Protein AF-A0A0D7KNC1-F1 (afdb_monomer)

Secondary structure (DSSP, 8-state):
-HHHHHHHHHHHHHHHHHHHHHHHHHHHHHHHHTT--GGGHHHHHHHHHHHHHHHHTTSPPHHHHHHTTSTT---TTTTSTT----S-HHHHHHHHHHHTT--EEEEEETTEEEEEE--PPP-----------

pLDDT: mean 74.02, std 12.58, range [44.12, 89.56]

Sequence (133 aa):
MILEWLRKELIANISYELKTPLGIVKGFAEGLQDNVAYDKRDRYVAHILSEVDKMNALIMDKEQFQRVWEQFYRGECSKDRKSGGTGLGLAICRHILELHGSTYGVENTKDGVSFYFTVARSIGEVGDNNEHE

Structure (mmCIF, N/CA/C/O backbone):
data_AF-A0A0D7KNC1-F1
#
_entry.id   AF-A0A0D7KNC1-F1
#
loop_
_atom_site.group_PDB
_atom_site.id
_atom_site.type_symbol
_atom_site.label_atom_id
_atom_site.label_alt_id
_atom_site.label_comp_id
_atom_site.label_asym_id
_atom_site.label_entity_id
_atom_site.label_seq_id
_atom_site.pdbx_PDB_ins_code
_atom_site.Cartn_x
_atom_site.Cartn_y
_atom_site.Cartn_z
_atom_site.occupancy
_atom_site.B_iso_or_equiv
_atom_site.auth_seq_id
_atom_site.auth_comp_id
_atom_site.auth_asym_id
_atom_site.auth_atom_id
_atom_site.pdbx_PDB_model_num
ATOM 1 N N . MET A 1 1 ? -17.302 18.224 5.277 1.00 69.31 1 MET A N 1
ATOM 2 C CA . MET A 1 1 ? -16.293 19.031 4.547 1.00 69.31 1 MET A CA 1
ATOM 3 C C . MET A 1 1 ? -14.886 18.456 4.661 1.00 69.31 1 MET A C 1
ATOM 5 O O . MET A 1 1 ? -14.316 18.164 3.623 1.00 69.31 1 MET A O 1
ATOM 9 N N . ILE A 1 2 ? -14.348 18.238 5.868 1.00 66.12 2 ILE A N 1
ATOM 10 C CA . ILE A 1 2 ? -12.972 17.726 6.067 1.00 66.12 2 ILE A CA 1
ATOM 11 C C . ILE A 1 2 ? -12.764 16.329 5.452 1.00 66.12 2 ILE A C 1
ATOM 13 O O . ILE A 1 2 ? -11.767 16.107 4.776 1.00 66.12 2 ILE A O 1
ATOM 17 N N . LEU A 1 3 ? -13.733 15.418 5.605 1.00 60.09 3 LEU A N 1
ATOM 18 C CA . LEU A 1 3 ? -13.643 14.056 5.061 1.00 60.09 3 LEU A CA 1
ATOM 19 C C . LEU A 1 3 ? -13.572 14.023 3.523 1.00 60.09 3 LEU A C 1
ATOM 21 O O . LEU A 1 3 ? -12.748 13.313 2.959 1.00 60.09 3 LEU A O 1
ATOM 25 N N . GLU A 1 4 ? -14.387 14.833 2.841 1.00 68.38 4 GLU A N 1
ATOM 26 C CA . GLU A 1 4 ? -14.356 14.928 1.372 1.00 68.38 4 GLU A CA 1
ATOM 27 C C . GLU A 1 4 ? -13.078 15.593 0.852 1.00 68.38 4 GLU A C 1
ATOM 29 O O . GLU A 1 4 ? -12.597 15.249 -0.225 1.00 68.38 4 GLU A O 1
ATOM 34 N N . TRP A 1 5 ? -12.513 16.536 1.608 1.00 72.94 5 TRP A N 1
ATOM 35 C CA . TRP A 1 5 ? -11.237 17.160 1.266 1.00 72.94 5 TRP A CA 1
ATOM 36 C C . TRP A 1 5 ? -10.076 16.168 1.409 1.00 72.94 5 TRP A C 1
ATOM 38 O O . TRP A 1 5 ? -9.310 15.989 0.466 1.00 72.94 5 TRP A O 1
ATOM 48 N N . LEU A 1 6 ? -10.023 15.442 2.529 1.00 47.66 6 LEU A N 1
ATOM 49 C CA . LEU A 1 6 ? -9.014 14.414 2.784 1.00 47.66 6 LEU A CA 1
ATOM 50 C C . LEU A 1 6 ? -9.087 13.283 1.750 1.00 47.66 6 LEU A C 1
ATOM 52 O O . LEU A 1 6 ? -8.064 12.833 1.241 1.00 47.66 6 LEU A O 1
ATOM 56 N N . ARG A 1 7 ? -10.305 12.872 1.373 1.00 61.72 7 ARG A N 1
ATOM 57 C CA . ARG A 1 7 ? -10.528 11.891 0.305 1.00 61.72 7 ARG A CA 1
ATOM 58 C C . ARG A 1 7 ? -9.965 12.374 -1.034 1.00 61.72 7 ARG A C 1
ATOM 60 O O . ARG A 1 7 ? -9.332 11.597 -1.741 1.00 61.72 7 ARG A O 1
ATOM 67 N N . LYS A 1 8 ? -10.185 13.644 -1.393 1.00 66.25 8 LYS A N 1
ATOM 68 C CA . LYS A 1 8 ? -9.687 14.227 -2.650 1.00 66.25 8 LYS A CA 1
ATOM 69 C C . LYS A 1 8 ? -8.165 14.365 -2.675 1.00 66.25 8 LYS A C 1
ATOM 71 O O . LYS A 1 8 ? -7.571 14.031 -3.696 1.00 66.25 8 LYS A O 1
ATOM 76 N N . GLU A 1 9 ? -7.546 14.816 -1.586 1.00 65.50 9 GLU A N 1
ATOM 77 C CA . GLU A 1 9 ? -6.081 14.890 -1.482 1.00 65.50 9 GLU A CA 1
ATOM 78 C C . GLU A 1 9 ? -5.430 13.512 -1.571 1.00 65.50 9 GLU A C 1
ATOM 80 O O . GLU A 1 9 ? -4.466 13.336 -2.313 1.00 65.50 9 GLU A O 1
ATOM 85 N N . LEU A 1 10 ? -5.989 12.518 -0.878 1.00 52.81 10 LEU A N 1
ATOM 86 C CA . LEU A 1 10 ? -5.485 11.150 -0.923 1.00 52.81 10 LEU A CA 1
ATOM 87 C C . LEU A 1 10 ? -5.521 10.592 -2.352 1.00 52.81 10 LEU A C 1
ATOM 89 O O . LEU A 1 10 ? -4.519 10.079 -2.843 1.00 52.81 10 LEU A O 1
ATOM 93 N N . ILE A 1 11 ? -6.653 10.750 -3.045 1.00 64.50 11 ILE A N 1
ATOM 94 C CA . ILE A 1 11 ? -6.802 10.304 -4.437 1.00 64.50 11 ILE A CA 1
ATOM 95 C C . ILE A 1 11 ? -5.820 11.039 -5.356 1.00 64.50 11 ILE A C 1
ATOM 97 O O . ILE A 1 11 ? -5.230 10.415 -6.239 1.00 64.50 11 ILE A O 1
ATOM 101 N N . ALA A 1 12 ? -5.632 12.348 -5.166 1.00 64.56 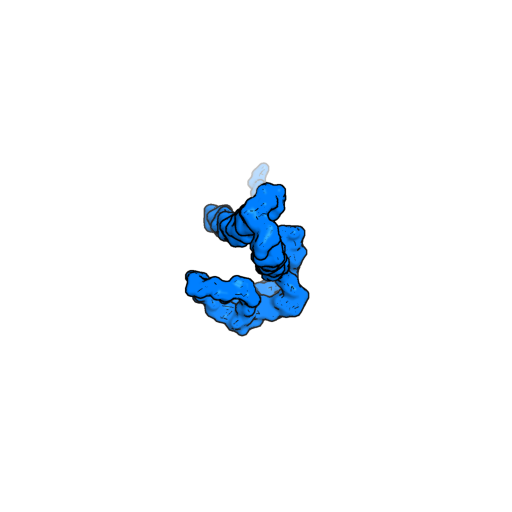12 ALA A N 1
ATOM 102 C CA . ALA A 1 12 ? -4.697 13.132 -5.965 1.00 64.56 12 ALA A CA 1
ATOM 103 C C . ALA A 1 12 ? -3.249 12.665 -5.758 1.00 64.56 12 ALA A C 1
ATOM 105 O O . ALA A 1 12 ? -2.555 12.422 -6.743 1.00 64.56 12 ALA A O 1
ATOM 106 N N . ASN A 1 13 ? -2.817 12.472 -4.511 1.00 61.28 13 ASN A N 1
ATOM 107 C CA . ASN A 1 13 ? -1.461 12.021 -4.195 1.00 61.28 13 ASN A CA 1
ATOM 108 C C . ASN A 1 13 ? -1.178 10.625 -4.757 1.00 61.28 13 ASN A C 1
ATOM 110 O O . ASN A 1 13 ? -0.185 10.453 -5.460 1.00 61.28 13 ASN A O 1
ATOM 114 N N . ILE A 1 14 ? -2.098 9.672 -4.569 1.00 62.97 14 ILE A N 1
ATOM 115 C CA . ILE A 1 14 ? -1.983 8.328 -5.157 1.00 62.97 14 ILE A CA 1
ATOM 116 C C . ILE A 1 14 ? -1.902 8.420 -6.687 1.00 62.97 14 ILE A C 1
ATOM 118 O O . ILE A 1 14 ? -1.062 7.783 -7.319 1.00 62.97 14 ILE A O 1
ATOM 122 N N . SER A 1 15 ? -2.736 9.264 -7.301 1.00 69.19 15 SER A N 1
ATOM 123 C CA . SER A 1 15 ? -2.720 9.454 -8.754 1.00 69.19 15 SER A CA 1
ATOM 124 C C . SER A 1 15 ? -1.376 9.991 -9.249 1.00 69.19 15 SER A C 1
ATOM 126 O O . SER A 1 15 ? -0.897 9.543 -10.288 1.00 69.19 15 SER A O 1
ATOM 128 N N . TYR A 1 16 ? -0.747 10.930 -8.538 1.00 74.19 16 TYR A N 1
ATOM 129 C CA . TYR A 1 16 ? 0.570 11.459 -8.910 1.00 74.19 16 TYR A CA 1
ATOM 130 C C . TYR A 1 16 ? 1.693 10.427 -8.735 1.00 74.19 16 TYR A C 1
ATOM 132 O O . TYR A 1 16 ? 2.572 10.336 -9.602 1.00 74.19 16 TYR A O 1
ATOM 140 N N . GLU A 1 17 ? 1.633 9.622 -7.672 1.00 68.31 17 GLU A N 1
ATOM 141 C CA . GLU A 1 17 ? 2.588 8.542 -7.402 1.00 68.31 17 GLU A CA 1
ATOM 142 C C . GLU A 1 17 ? 2.494 7.399 -8.419 1.00 68.31 17 GLU A C 1
ATOM 144 O O . GLU A 1 17 ? 3.512 6.788 -8.720 1.00 68.31 17 GLU A O 1
ATOM 149 N N . LEU A 1 18 ? 1.320 7.160 -9.017 1.00 72.00 18 LEU A N 1
ATOM 150 C CA . LEU A 1 18 ? 1.125 6.156 -10.074 1.00 72.00 18 LEU A CA 1
ATOM 151 C C . LEU A 1 18 ? 1.369 6.702 -11.490 1.00 72.00 18 LEU A C 1
ATOM 153 O O . LEU A 1 18 ? 1.884 6.006 -12.364 1.00 72.00 18 LEU A O 1
ATOM 157 N N . LYS A 1 19 ? 1.012 7.960 -11.761 1.00 77.50 19 LYS A N 1
ATOM 158 C CA . LYS A 1 19 ? 1.111 8.538 -13.113 1.00 77.50 19 LYS A CA 1
ATOM 159 C C . LYS A 1 19 ? 2.559 8.718 -13.569 1.00 77.50 19 LYS A C 1
ATOM 161 O O . LYS A 1 19 ? 2.845 8.586 -14.757 1.00 77.50 19 LYS A O 1
ATOM 166 N N . THR A 1 20 ? 3.460 8.996 -12.631 1.00 81.50 20 THR A N 1
ATOM 167 C CA . THR A 1 20 ? 4.898 9.153 -12.886 1.00 81.50 20 THR A CA 1
ATOM 168 C C . THR A 1 20 ? 5.563 7.842 -13.338 1.00 81.50 20 THR A C 1
ATOM 170 O O . THR A 1 20 ? 6.109 7.833 -14.445 1.00 81.50 20 THR A O 1
ATOM 173 N N . P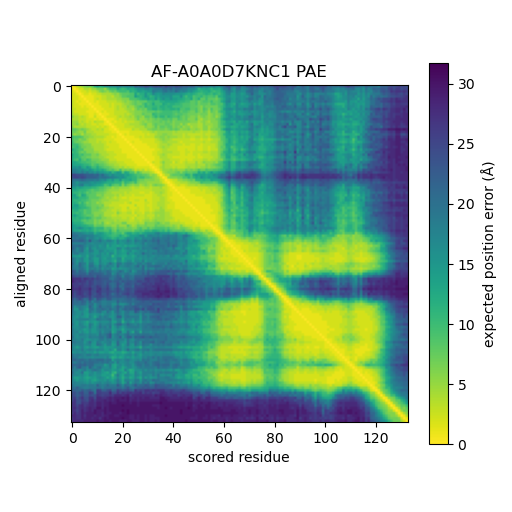RO A 1 21 ? 5.473 6.724 -12.585 1.00 78.75 21 PRO A N 1
ATOM 174 C CA . PRO A 1 21 ? 6.039 5.446 -13.011 1.00 78.75 21 PRO A CA 1
ATOM 175 C C . PRO A 1 21 ? 5.400 4.938 -14.308 1.00 78.75 21 PRO A C 1
ATOM 177 O O . PRO A 1 21 ? 6.110 4.505 -15.215 1.00 78.75 21 PRO A O 1
ATOM 180 N N . LEU A 1 22 ? 4.078 5.079 -14.471 1.00 82.06 22 LEU A N 1
ATOM 181 C CA . LEU A 1 22 ? 3.393 4.700 -15.713 1.00 82.06 22 LEU A CA 1
ATOM 182 C C . LEU A 1 22 ? 3.877 5.504 -16.927 1.00 82.06 22 LEU A C 1
ATOM 184 O O . LEU A 1 22 ? 4.037 4.944 -18.011 1.00 82.06 22 LEU A O 1
ATOM 188 N N . GLY A 1 23 ? 4.136 6.803 -16.756 1.00 84.81 23 GLY A N 1
ATOM 189 C CA . GLY A 1 23 ? 4.702 7.647 -17.809 1.00 84.81 23 GLY A CA 1
ATOM 190 C C . GLY A 1 23 ? 6.103 7.198 -18.227 1.00 84.81 23 GLY A C 1
ATOM 191 O O . GLY A 1 23 ? 6.399 7.144 -19.420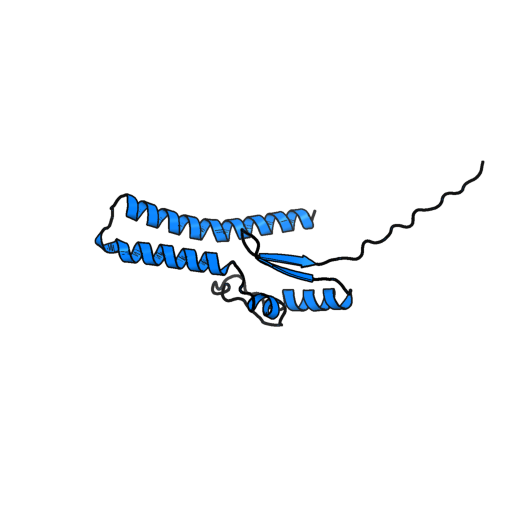 1.00 84.81 23 GLY A O 1
ATOM 192 N N . ILE A 1 24 ? 6.938 6.814 -17.257 1.00 86.06 24 ILE A N 1
ATOM 193 C CA . ILE A 1 24 ? 8.289 6.295 -17.497 1.00 86.06 24 ILE A CA 1
ATOM 194 C C . ILE A 1 24 ? 8.232 4.961 -18.248 1.00 86.06 24 ILE A C 1
ATOM 196 O O . ILE A 1 24 ? 8.876 4.815 -19.288 1.00 86.06 24 ILE A O 1
ATOM 200 N N . VAL A 1 25 ? 7.431 4.008 -17.758 1.00 89.38 25 VAL A N 1
ATOM 201 C CA . VAL A 1 25 ? 7.249 2.694 -18.393 1.00 89.38 25 VAL A CA 1
ATOM 202 C C . VAL A 1 25 ? 6.783 2.856 -19.835 1.00 89.38 25 VAL A C 1
ATOM 204 O O . VAL A 1 25 ? 7.366 2.261 -20.740 1.00 89.38 25 VAL A O 1
ATOM 207 N N . LYS A 1 26 ? 5.771 3.701 -20.059 1.00 86.56 26 LYS A N 1
ATOM 208 C CA . LYS A 1 26 ? 5.228 3.962 -21.390 1.00 86.56 26 LYS A CA 1
ATOM 209 C C . LYS A 1 26 ? 6.273 4.572 -22.327 1.00 86.56 26 LYS A C 1
ATOM 211 O O . LYS A 1 26 ? 6.456 4.053 -23.421 1.00 86.56 26 LYS A O 1
ATOM 216 N N . GLY A 1 27 ? 6.995 5.607 -21.894 1.00 86.75 27 GLY A N 1
ATOM 217 C CA . GLY A 1 27 ? 7.999 6.268 -22.734 1.00 86.75 27 GLY A CA 1
ATOM 218 C C . GLY A 1 27 ? 9.151 5.344 -23.144 1.00 86.75 27 GLY A C 1
ATOM 219 O O . GLY A 1 27 ? 9.590 5.369 -24.293 1.00 86.75 27 GLY A O 1
ATOM 220 N N . PHE A 1 28 ? 9.616 4.478 -22.238 1.00 87.25 28 PHE A N 1
ATOM 221 C CA . PHE A 1 28 ? 10.625 3.474 -22.585 1.00 87.25 28 PHE A CA 1
ATOM 222 C C . PHE A 1 28 ? 10.066 2.366 -23.487 1.00 87.25 28 PHE A C 1
ATOM 224 O O . PHE A 1 28 ? 10.766 1.928 -24.399 1.00 87.25 28 PHE A O 1
ATOM 231 N N . ALA A 1 29 ? 8.822 1.928 -23.270 1.00 86.94 29 ALA A N 1
ATOM 232 C CA . ALA A 1 29 ? 8.176 0.917 -24.105 1.00 86.94 29 ALA A CA 1
ATOM 233 C C . ALA A 1 29 ? 7.935 1.414 -25.542 1.00 86.94 29 ALA A C 1
ATOM 235 O O . ALA A 1 29 ? 8.227 0.686 -26.489 1.00 86.94 29 ALA A O 1
ATOM 236 N N . GLU A 1 30 ? 7.485 2.660 -25.716 1.00 86.19 30 GLU A N 1
ATOM 237 C CA . GLU A 1 30 ? 7.342 3.309 -27.029 1.00 86.19 30 GLU A CA 1
ATOM 238 C C . GLU A 1 30 ? 8.707 3.443 -27.724 1.00 86.19 30 GLU A C 1
ATOM 240 O O . GLU A 1 30 ? 8.856 3.069 -28.885 1.00 86.19 30 GLU A O 1
ATOM 245 N N . GLY A 1 31 ? 9.757 3.840 -26.992 1.00 84.25 31 GLY A N 1
ATOM 246 C CA . GLY A 1 31 ? 11.119 3.898 -27.537 1.00 84.25 31 GLY A CA 1
ATOM 247 C C . GLY A 1 31 ? 11.679 2.539 -27.989 1.00 84.25 31 GLY A C 1
ATOM 248 O O . GLY A 1 31 ? 12.475 2.484 -28.931 1.00 84.25 31 GLY A O 1
ATOM 249 N N . LEU A 1 32 ? 11.262 1.441 -27.346 1.00 84.69 32 LEU A N 1
ATOM 250 C CA . LEU A 1 32 ? 11.564 0.074 -27.787 1.00 84.69 32 LEU A CA 1
ATOM 251 C C . LEU A 1 32 ? 10.764 -0.315 -29.039 1.00 84.69 32 LEU A C 1
ATOM 253 O O . LEU A 1 32 ? 11.319 -0.959 -29.929 1.00 84.69 32 LEU A O 1
ATOM 257 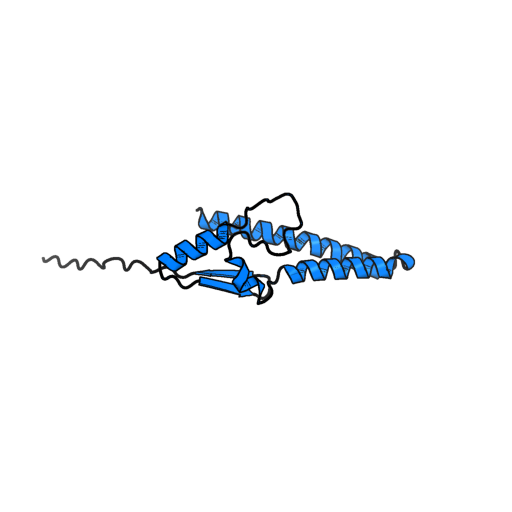N N . GLN A 1 33 ? 9.484 0.065 -29.107 1.00 82.38 33 GLN A N 1
ATOM 258 C CA . GLN A 1 33 ? 8.592 -0.217 -30.237 1.00 82.38 33 GLN A CA 1
ATOM 259 C C . GLN A 1 33 ? 9.061 0.473 -31.522 1.00 82.38 33 GLN A C 1
ATOM 261 O O . GLN A 1 33 ? 9.119 -0.161 -32.575 1.00 82.38 33 GLN A O 1
ATOM 266 N N . ASP A 1 34 ? 9.460 1.738 -31.418 1.00 83.62 34 ASP A N 1
ATOM 267 C CA . ASP A 1 34 ? 9.907 2.557 -32.547 1.00 83.62 34 ASP A CA 1
ATOM 268 C C . ASP A 1 34 ? 11.342 2.216 -32.999 1.00 83.62 34 ASP A C 1
ATOM 270 O O . ASP A 1 34 ? 11.883 2.824 -33.923 1.00 83.62 34 ASP A O 1
ATOM 274 N N . ASN A 1 35 ? 11.969 1.214 -32.365 1.00 73.62 35 ASN A N 1
ATOM 275 C CA . ASN A 1 35 ? 13.297 0.690 -32.691 1.00 73.62 35 ASN A CA 1
ATOM 276 C C . ASN A 1 35 ? 14.414 1.757 -32.669 1.00 73.62 35 ASN A C 1
ATOM 278 O O . ASN A 1 35 ? 15.442 1.618 -33.332 1.00 73.62 35 ASN A O 1
ATOM 282 N N . VAL A 1 36 ? 14.214 2.824 -31.885 1.00 69.38 36 VAL A N 1
ATOM 283 C CA . VAL A 1 36 ? 15.008 4.068 -31.917 1.00 69.38 36 VAL A CA 1
ATOM 284 C C . VAL A 1 36 ? 16.427 3.876 -31.363 1.00 69.38 36 VAL A C 1
ATOM 286 O O . VAL A 1 36 ? 17.325 4.651 -31.685 1.00 69.38 36 VAL A O 1
ATOM 289 N N . ALA A 1 37 ? 16.659 2.846 -30.539 1.00 66.69 37 ALA A N 1
ATOM 290 C CA . ALA A 1 37 ? 17.967 2.566 -29.941 1.00 66.69 37 ALA A CA 1
ATOM 291 C C . ALA A 1 37 ? 18.156 1.074 -29.608 1.00 66.69 37 ALA A C 1
ATOM 293 O O . ALA A 1 37 ? 17.988 0.642 -28.464 1.00 66.69 37 ALA A O 1
ATOM 294 N N . TYR A 1 38 ? 18.526 0.275 -30.613 1.00 69.69 38 TYR A N 1
ATOM 295 C CA . TYR A 1 38 ? 18.790 -1.164 -30.453 1.00 69.69 38 TYR A CA 1
ATOM 296 C C . TYR A 1 38 ? 19.870 -1.464 -29.399 1.00 69.69 38 TYR A C 1
ATOM 298 O O . TYR A 1 38 ? 19.760 -2.441 -28.664 1.00 69.69 38 TYR A O 1
ATOM 306 N N . ASP A 1 39 ? 20.877 -0.594 -29.299 1.00 79.44 39 ASP A N 1
ATOM 307 C CA . ASP A 1 39 ? 22.005 -0.655 -28.363 1.00 79.44 39 ASP A CA 1
ATOM 308 C C . ASP A 1 39 ? 21.615 -0.349 -26.907 1.00 79.44 39 ASP A C 1
ATOM 310 O O . ASP A 1 39 ? 22.355 -0.670 -25.980 1.00 79.44 39 ASP A O 1
ATOM 314 N N . LYS A 1 40 ? 20.443 0.261 -26.687 1.00 80.50 40 LYS A N 1
ATOM 315 C CA . LYS A 1 40 ? 19.940 0.650 -25.358 1.00 80.50 40 LYS A CA 1
ATOM 316 C C . LYS A 1 40 ? 18.765 -0.202 -24.895 1.00 80.50 40 LYS A C 1
ATOM 318 O O . LYS A 1 40 ? 18.222 0.066 -23.822 1.00 80.50 40 LYS A O 1
ATOM 323 N N . ARG A 1 41 ? 18.396 -1.232 -25.665 1.00 82.69 41 ARG A N 1
ATOM 324 C CA . ARG A 1 41 ? 17.267 -2.127 -25.382 1.00 82.69 41 ARG A CA 1
ATOM 325 C C . ARG A 1 41 ? 17.312 -2.665 -23.955 1.00 82.69 41 ARG A C 1
ATOM 327 O O . ARG A 1 41 ? 16.357 -2.475 -23.208 1.00 82.69 41 ARG A O 1
ATOM 334 N N . ASP A 1 42 ? 18.435 -3.255 -23.561 1.00 85.38 42 ASP A N 1
ATOM 335 C CA . ASP A 1 42 ? 18.587 -3.867 -22.236 1.00 85.38 42 ASP A CA 1
ATOM 336 C C . ASP A 1 42 ? 18.445 -2.834 -21.116 1.00 85.38 42 ASP A C 1
ATOM 338 O O . ASP A 1 42 ? 17.822 -3.092 -20.088 1.00 85.38 42 ASP A O 1
ATOM 342 N N . ARG A 1 43 ? 18.944 -1.614 -21.344 1.00 85.75 43 ARG A N 1
ATOM 343 C CA . ARG A 1 43 ? 18.797 -0.505 -20.401 1.00 85.75 43 ARG A CA 1
ATOM 344 C C . ARG A 1 43 ? 17.339 -0.055 -20.274 1.00 85.75 43 ARG A C 1
ATOM 346 O O . ARG A 1 43 ? 16.897 0.247 -19.169 1.00 85.75 43 ARG A O 1
ATOM 353 N N . TYR A 1 44 ? 16.597 0.018 -21.377 1.00 86.25 44 TYR A N 1
ATOM 354 C CA . TYR A 1 44 ? 15.184 0.417 -21.363 1.00 86.25 44 TYR A CA 1
ATOM 355 C C . TYR A 1 44 ? 14.335 -0.642 -20.661 1.00 86.25 44 TYR A C 1
ATOM 357 O O . TYR A 1 44 ? 13.532 -0.300 -19.797 1.00 86.25 44 TYR A O 1
ATOM 365 N N . VAL A 1 45 ? 14.583 -1.922 -20.953 1.00 86.44 45 VAL A N 1
ATOM 366 C CA . VAL A 1 45 ? 13.943 -3.047 -20.260 1.00 86.44 45 VAL A CA 1
ATOM 367 C C . VAL A 1 45 ? 14.248 -3.005 -18.761 1.00 86.44 45 VAL A C 1
ATOM 369 O O . VAL A 1 45 ? 13.325 -3.101 -17.958 1.00 86.44 45 VAL A O 1
ATOM 372 N N . ALA A 1 46 ? 15.503 -2.776 -18.362 1.00 85.12 46 ALA A N 1
ATOM 373 C CA . ALA A 1 46 ? 15.872 -2.662 -16.951 1.00 85.12 46 ALA A CA 1
ATOM 374 C C . ALA A 1 46 ? 15.165 -1.493 -16.240 1.00 85.12 46 ALA A C 1
ATOM 376 O O . ALA A 1 46 ? 14.722 -1.645 -15.103 1.00 85.12 46 ALA A O 1
ATOM 377 N N . HIS A 1 47 ? 15.020 -0.338 -16.899 1.00 85.50 47 HIS A N 1
ATOM 378 C CA . HIS A 1 47 ? 14.274 0.791 -16.338 1.00 85.50 47 HIS A CA 1
ATOM 379 C C . HIS A 1 47 ? 12.778 0.492 -16.205 1.00 85.50 47 HIS A C 1
ATOM 381 O O . HIS A 1 47 ? 12.204 0.814 -15.170 1.00 85.50 47 HIS A O 1
ATOM 387 N N . ILE A 1 48 ? 12.165 -0.154 -17.201 1.00 86.50 48 ILE A N 1
ATOM 388 C CA . ILE A 1 48 ? 10.762 -0.584 -17.136 1.00 86.50 48 ILE A CA 1
ATOM 389 C C . ILE A 1 48 ? 10.553 -1.546 -15.964 1.00 86.50 48 ILE A C 1
ATOM 391 O O . ILE A 1 48 ? 9.663 -1.320 -15.151 1.00 86.50 48 ILE A O 1
ATOM 395 N N . LEU A 1 49 ? 11.386 -2.585 -15.849 1.00 80.50 49 LEU A N 1
ATOM 396 C CA . LEU A 1 49 ? 11.285 -3.574 -14.773 1.00 80.50 49 LEU A CA 1
ATOM 397 C C . LEU A 1 49 ? 11.481 -2.932 -13.398 1.00 80.50 49 LEU A C 1
ATOM 399 O O . LEU A 1 49 ? 10.669 -3.151 -12.508 1.00 80.50 49 LEU A O 1
ATOM 403 N N . SER A 1 50 ? 12.481 -2.059 -13.247 1.00 78.06 50 SER A N 1
ATOM 404 C CA . SER A 1 50 ? 12.692 -1.327 -11.995 1.00 78.06 50 SER A CA 1
ATOM 405 C C . SER A 1 50 ? 11.491 -0.462 -11.614 1.00 78.06 50 SER A C 1
ATOM 407 O O . SER A 1 50 ? 11.194 -0.322 -10.430 1.00 78.06 50 SER A O 1
ATOM 409 N N . GLU A 1 51 ? 10.809 0.136 -12.587 1.00 81.88 51 GLU A N 1
ATOM 410 C CA . GLU A 1 51 ? 9.633 0.958 -12.326 1.00 81.88 51 GLU A CA 1
ATOM 411 C C . GLU A 1 51 ? 8.404 0.105 -11.975 1.00 81.88 51 GLU A C 1
ATOM 413 O O . GLU A 1 51 ? 7.635 0.469 -11.087 1.00 81.88 51 GLU A O 1
ATOM 418 N N . VAL A 1 52 ? 8.263 -1.071 -12.598 1.00 78.94 52 VAL A N 1
ATOM 419 C CA . VAL A 1 52 ? 7.256 -2.078 -12.226 1.00 78.94 52 VAL A CA 1
ATOM 420 C C . VAL A 1 52 ? 7.488 -2.596 -10.807 1.00 78.94 52 VAL A C 1
ATOM 422 O O . VAL A 1 52 ? 6.535 -2.672 -10.039 1.00 78.94 52 VAL A O 1
ATOM 425 N N . ASP A 1 53 ? 8.731 -2.872 -10.416 1.00 73.50 53 ASP A N 1
ATOM 426 C CA . ASP A 1 53 ? 9.058 -3.323 -9.059 1.00 73.50 53 ASP A CA 1
ATOM 427 C C . ASP A 1 53 ? 8.739 -2.255 -8.004 1.00 73.50 53 ASP A C 1
ATOM 429 O O . ASP A 1 53 ? 8.212 -2.575 -6.939 1.00 73.50 53 ASP A O 1
ATOM 433 N N . LYS A 1 54 ? 8.978 -0.970 -8.303 1.00 72.50 54 LYS A N 1
ATOM 434 C CA . LYS A 1 54 ? 8.567 0.138 -7.423 1.00 72.50 54 LYS A CA 1
ATOM 435 C C . LYS A 1 54 ? 7.049 0.226 -7.278 1.00 72.50 54 LYS A C 1
ATOM 437 O O . LYS A 1 54 ? 6.571 0.479 -6.178 1.00 72.50 54 LYS A O 1
ATOM 442 N N . MET A 1 55 ? 6.300 0.020 -8.364 1.00 73.44 55 MET A N 1
ATOM 443 C CA . MET A 1 55 ? 4.835 -0.020 -8.312 1.00 73.44 55 MET A CA 1
ATOM 444 C C . MET A 1 55 ? 4.332 -1.244 -7.539 1.00 73.44 55 MET A C 1
ATOM 446 O O . MET A 1 55 ? 3.407 -1.116 -6.747 1.00 73.44 55 MET A O 1
ATOM 450 N N . ASN A 1 56 ? 4.967 -2.407 -7.695 1.00 65.94 56 ASN A N 1
ATOM 451 C CA . ASN A 1 56 ? 4.654 -3.597 -6.903 1.00 65.94 56 ASN A CA 1
ATOM 452 C C . ASN A 1 56 ? 4.962 -3.390 -5.416 1.00 65.94 56 ASN A C 1
ATOM 454 O O . ASN A 1 56 ? 4.207 -3.868 -4.583 1.00 65.94 56 ASN A O 1
ATOM 458 N N . ALA A 1 57 ? 5.997 -2.625 -5.069 1.00 63.75 57 ALA A N 1
ATOM 459 C CA . ALA A 1 57 ? 6.288 -2.257 -3.682 1.00 63.75 57 ALA A CA 1
ATOM 460 C C . ALA A 1 57 ? 5.238 -1.312 -3.055 1.00 63.75 57 ALA A C 1
ATOM 462 O O . ALA A 1 57 ? 5.242 -1.111 -1.840 1.00 63.75 57 ALA A O 1
ATOM 463 N N . LEU A 1 58 ? 4.318 -0.738 -3.846 1.00 64.00 58 LEU A N 1
ATOM 464 C CA . LEU A 1 58 ? 3.125 -0.066 -3.309 1.00 64.00 58 LEU A CA 1
ATOM 465 C C . LEU A 1 58 ? 2.128 -1.069 -2.705 1.00 64.00 58 LEU A C 1
ATOM 467 O O . LEU A 1 58 ? 1.254 -0.670 -1.937 1.00 64.00 58 LEU A O 1
ATOM 471 N N . ILE A 1 59 ? 2.257 -2.357 -3.028 1.00 65.50 59 ILE A N 1
ATOM 472 C CA . ILE A 1 59 ? 1.549 -3.461 -2.386 1.00 65.50 59 ILE A CA 1
ATOM 473 C C . ILE A 1 59 ? 2.382 -3.880 -1.170 1.00 65.50 59 ILE A C 1
ATOM 475 O O . ILE A 1 59 ? 3.549 -4.241 -1.302 1.00 65.50 59 ILE A O 1
ATOM 479 N N . MET A 1 60 ? 1.800 -3.813 0.029 1.00 68.06 60 MET A N 1
ATOM 480 C CA . MET A 1 60 ? 2.520 -4.176 1.252 1.00 68.06 60 MET A CA 1
ATOM 481 C C . MET A 1 60 ? 2.601 -5.696 1.397 1.00 68.06 60 MET A C 1
ATOM 483 O O . MET A 1 60 ? 1.596 -6.403 1.289 1.00 68.06 60 MET A O 1
ATOM 487 N N . ASP A 1 61 ? 3.787 -6.204 1.716 1.00 72.56 61 ASP A N 1
ATOM 488 C CA . ASP A 1 61 ? 3.950 -7.614 2.063 1.00 72.56 61 ASP A CA 1
ATOM 489 C C . ASP A 1 61 ? 3.284 -7.938 3.408 1.00 72.56 61 ASP A C 1
ATOM 491 O O . ASP A 1 61 ? 3.138 -7.086 4.289 1.00 72.56 61 ASP A O 1
ATOM 495 N N . LYS A 1 62 ? 2.922 -9.213 3.612 1.00 67.62 62 LYS A N 1
ATOM 496 C CA . LYS A 1 62 ? 2.237 -9.672 4.837 1.00 67.62 62 LYS A CA 1
ATOM 497 C C . LYS A 1 62 ? 2.996 -9.342 6.127 1.00 67.62 62 LYS A C 1
ATOM 499 O O . LYS A 1 62 ? 2.366 -9.090 7.150 1.00 67.62 62 LYS A O 1
ATOM 504 N N . GLU A 1 63 ? 4.326 -9.335 6.093 1.00 73.75 63 GLU A N 1
ATOM 505 C CA . GLU A 1 63 ? 5.149 -8.942 7.245 1.00 73.75 63 GLU A CA 1
ATOM 506 C C . GLU A 1 63 ? 5.059 -7.438 7.530 1.00 73.75 63 GLU A C 1
ATOM 508 O O . GLU A 1 63 ? 5.083 -7.014 8.686 1.00 73.75 63 GLU A O 1
ATOM 513 N N . GLN A 1 64 ? 4.898 -6.616 6.491 1.00 76.88 64 GLN A N 1
ATOM 514 C CA . GLN A 1 64 ? 4.754 -5.171 6.637 1.00 76.88 64 GLN A CA 1
ATOM 515 C C . GLN A 1 64 ? 3.413 -4.810 7.284 1.00 76.88 64 GLN A C 1
ATOM 517 O O . GLN A 1 64 ? 3.366 -3.865 8.063 1.00 76.88 64 GLN A O 1
ATOM 522 N N . PHE A 1 65 ? 2.353 -5.600 7.074 1.00 79.94 65 PHE A N 1
ATOM 523 C CA . PHE A 1 65 ? 1.043 -5.370 7.700 1.00 79.94 65 PHE A CA 1
ATOM 524 C C . PHE A 1 65 ? 1.072 -5.335 9.226 1.00 79.94 65 PHE A C 1
ATOM 526 O O . PHE A 1 65 ? 0.335 -4.567 9.840 1.00 79.94 65 PHE A O 1
ATOM 533 N N . GLN A 1 66 ? 1.900 -6.173 9.849 1.00 78.31 66 GLN A N 1
ATOM 534 C CA . GLN A 1 66 ? 2.025 -6.197 11.307 1.00 78.31 66 GLN A CA 1
ATOM 535 C C . GLN A 1 66 ? 2.898 -5.042 11.792 1.00 78.31 66 GLN A C 1
ATOM 537 O O . GLN A 1 66 ? 2.574 -4.370 12.771 1.00 78.31 66 GLN A O 1
ATOM 542 N N . ARG A 1 67 ? 3.972 -4.772 11.049 1.00 83.75 67 ARG A N 1
ATOM 543 C CA . ARG A 1 67 ? 4.988 -3.790 11.417 1.00 83.75 67 ARG A CA 1
ATOM 544 C C . ARG A 1 67 ? 4.556 -2.350 11.163 1.00 83.75 67 ARG A C 1
ATOM 546 O O . ARG A 1 67 ? 5.039 -1.451 11.836 1.00 83.75 67 ARG A O 1
ATOM 553 N N . VAL A 1 68 ? 3.603 -2.109 10.259 1.00 85.19 68 VAL A N 1
ATOM 554 C CA . VAL A 1 68 ? 3.105 -0.760 9.928 1.00 85.19 68 VAL A CA 1
ATOM 555 C C . VAL A 1 68 ? 2.488 -0.027 11.128 1.00 85.19 68 VAL A C 1
ATOM 557 O O . VAL A 1 68 ? 2.412 1.201 11.135 1.00 85.19 68 VAL A O 1
ATOM 560 N N . TRP A 1 69 ? 2.091 -0.771 12.162 1.00 86.12 69 TRP A N 1
ATOM 561 C CA . TRP A 1 69 ? 1.556 -0.241 13.416 1.00 86.12 69 TRP A CA 1
ATOM 562 C C . TRP A 1 69 ? 2.613 -0.067 14.517 1.00 86.12 69 TRP A C 1
ATOM 564 O O . TRP A 1 69 ? 2.280 0.376 15.618 1.00 86.12 69 TRP A O 1
ATOM 574 N N . GLU A 1 70 ? 3.866 -0.446 14.264 1.00 86.25 70 GLU A N 1
ATOM 575 C CA . GLU A 1 70 ? 4.975 -0.270 15.199 1.00 86.25 70 GLU A CA 1
ATOM 576 C C . GLU A 1 70 ? 5.465 1.179 15.191 1.00 86.25 70 GLU A C 1
ATOM 578 O O . GLU A 1 70 ? 5.480 1.870 14.169 1.00 86.25 70 GLU A O 1
ATOM 583 N N . GLN A 1 71 ? 5.908 1.648 16.355 1.00 85.06 71 GLN A N 1
ATOM 584 C CA . GLN A 1 71 ? 6.516 2.967 16.468 1.00 85.06 71 GLN A CA 1
ATOM 585 C C . GLN A 1 71 ? 7.808 3.019 15.653 1.00 85.06 71 GLN A C 1
ATOM 587 O O . GLN A 1 71 ? 8.629 2.107 15.714 1.00 85.06 71 GLN A O 1
ATOM 592 N N . PHE A 1 72 ? 7.996 4.118 14.922 1.00 81.44 72 PHE A N 1
ATOM 593 C CA . PHE A 1 72 ? 9.181 4.380 14.098 1.00 81.44 72 PHE A CA 1
ATOM 594 C C . PHE A 1 72 ? 9.344 3.452 12.888 1.00 81.44 72 PHE A C 1
ATOM 596 O O . PHE A 1 72 ? 10.318 3.603 12.144 1.00 81.44 72 PHE A O 1
ATOM 603 N N . TYR A 1 73 ? 8.400 2.538 12.636 1.00 80.25 73 TYR A N 1
ATOM 604 C CA . TYR A 1 73 ? 8.428 1.738 11.423 1.00 80.25 73 TYR A CA 1
ATOM 605 C C . TYR A 1 73 ? 8.174 2.613 10.193 1.00 80.25 73 TYR A C 1
ATOM 607 O O . TYR A 1 73 ? 7.293 3.477 10.165 1.00 80.25 73 TYR A O 1
ATOM 615 N N . ARG A 1 74 ? 8.979 2.386 9.155 1.00 72.56 74 ARG A N 1
ATOM 616 C CA . ARG A 1 74 ? 8.886 3.055 7.858 1.00 72.56 74 ARG A CA 1
ATOM 617 C C . ARG A 1 74 ? 8.999 1.980 6.786 1.00 72.56 74 ARG A C 1
ATOM 619 O O . ARG A 1 74 ? 10.029 1.316 6.705 1.00 72.56 74 ARG A O 1
ATOM 626 N N . GLY A 1 75 ? 7.948 1.809 5.987 1.00 67.75 75 GLY A N 1
ATOM 627 C CA . GLY A 1 75 ? 7.997 0.941 4.810 1.00 67.75 75 GLY A CA 1
ATOM 628 C C . GLY A 1 75 ? 9.073 1.406 3.821 1.00 67.75 75 GLY A C 1
ATOM 629 O O . GLY A 1 75 ? 9.414 2.593 3.763 1.00 67.75 75 GLY A O 1
ATOM 630 N N . GLU A 1 76 ? 9.614 0.473 3.035 1.00 56.34 76 GLU A N 1
ATOM 631 C CA . GLU A 1 76 ? 10.756 0.725 2.143 1.00 56.34 76 GLU A CA 1
ATOM 632 C C . GLU A 1 76 ? 10.470 1.726 1.002 1.00 56.34 76 GLU A C 1
ATOM 634 O O . GLU A 1 76 ? 11.409 2.232 0.384 1.00 56.34 76 GLU A O 1
ATOM 639 N N . CYS A 1 77 ? 9.206 2.107 0.779 1.00 50.50 77 CYS A N 1
ATOM 640 C CA . CYS A 1 77 ? 8.811 3.120 -0.208 1.00 50.50 77 CYS A CA 1
ATOM 641 C C . CYS A 1 77 ? 9.172 4.569 0.180 1.00 50.50 77 CYS A C 1
ATOM 643 O O . CYS A 1 77 ? 9.112 5.464 -0.657 1.00 50.50 77 CYS A O 1
ATOM 645 N N . SER A 1 78 ? 9.639 4.836 1.407 1.00 44.12 78 SER A N 1
ATOM 646 C CA . SER A 1 78 ? 10.061 6.181 1.846 1.00 44.12 78 SER A CA 1
ATOM 647 C C . SER A 1 78 ? 11.538 6.496 1.527 1.00 44.12 78 SER A C 1
ATOM 649 O O . SER A 1 78 ? 12.242 7.076 2.362 1.00 44.12 78 SER A O 1
ATOM 651 N N . LYS A 1 79 ? 12.045 6.145 0.338 1.00 48.88 79 LYS A N 1
ATOM 652 C CA . LYS A 1 79 ? 13.393 6.584 -0.092 1.00 48.88 79 LYS A CA 1
ATOM 653 C C . LYS A 1 79 ? 13.429 8.031 -0.592 1.00 48.88 79 LYS A C 1
ATOM 655 O O . LYS A 1 79 ? 14.522 8.583 -0.723 1.00 48.88 79 LYS A O 1
ATOM 660 N N . ASP A 1 80 ? 12.273 8.670 -0.791 1.00 47.06 80 ASP A N 1
ATOM 661 C CA . ASP A 1 80 ? 12.217 10.057 -1.245 1.00 47.06 80 ASP A CA 1
ATOM 662 C C . ASP A 1 80 ? 12.216 11.067 -0.082 1.00 47.06 80 ASP A C 1
ATOM 664 O O . ASP A 1 80 ? 11.365 11.079 0.810 1.00 47.06 80 ASP A O 1
ATOM 668 N N . ARG A 1 81 ? 13.241 11.923 -0.072 1.00 46.66 81 ARG A N 1
ATOM 669 C CA . ARG A 1 81 ? 13.685 12.765 1.056 1.00 46.66 81 ARG A CA 1
ATOM 670 C C . ARG A 1 81 ? 12.834 14.017 1.326 1.00 46.66 81 ARG A C 1
ATOM 672 O O . ARG A 1 81 ? 13.341 14.955 1.938 1.00 46.66 81 ARG A O 1
ATOM 679 N N . LYS A 1 82 ? 11.566 14.085 0.904 1.00 48.66 82 LYS A N 1
ATOM 680 C CA . LYS A 1 82 ? 10.765 15.325 1.036 1.00 48.66 82 LYS A CA 1
ATOM 681 C C . LYS A 1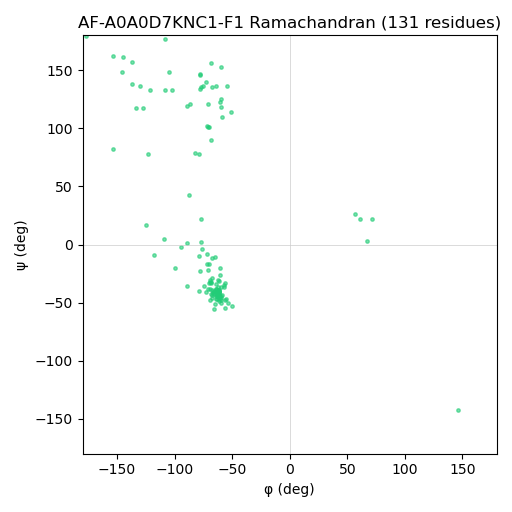 82 ? 9.511 15.256 1.908 1.00 48.66 82 LYS A C 1
ATOM 683 O O . LYS A 1 82 ? 8.999 16.315 2.249 1.00 48.66 82 LYS A O 1
ATOM 688 N N . SER A 1 83 ? 9.075 14.080 2.363 1.00 45.94 83 SER A N 1
ATOM 689 C CA . SER A 1 83 ? 7.935 13.960 3.291 1.00 45.94 83 SER A CA 1
ATOM 690 C C . SER A 1 83 ? 8.354 13.214 4.563 1.00 45.94 83 SER A C 1
ATOM 692 O O . SER A 1 83 ? 8.192 12.005 4.712 1.00 45.94 83 SER A O 1
ATOM 694 N N . GLY A 1 84 ? 9.045 13.928 5.453 1.00 51.66 84 GLY A N 1
ATOM 695 C CA . GLY A 1 84 ? 9.657 13.380 6.664 1.00 51.66 84 GLY A CA 1
ATOM 696 C C . GLY A 1 84 ? 8.660 13.162 7.801 1.00 51.66 84 GLY A C 1
ATOM 697 O O . GLY A 1 84 ? 8.627 13.949 8.741 1.00 51.66 84 GLY A O 1
ATOM 698 N N . GLY A 1 85 ? 7.872 12.089 7.744 1.00 64.00 85 GLY A N 1
ATOM 699 C CA . GLY A 1 85 ? 7.114 11.601 8.901 1.00 64.00 85 GLY A CA 1
ATOM 700 C C . GLY A 1 85 ? 8.003 10.817 9.877 1.00 64.00 85 GLY A C 1
ATOM 701 O O . GLY A 1 85 ? 8.919 10.108 9.462 1.00 64.00 85 GLY A O 1
ATOM 702 N N . THR A 1 86 ? 7.728 10.905 11.181 1.00 74.94 86 THR A N 1
ATOM 703 C CA . THR A 1 86 ? 8.478 10.200 12.245 1.00 74.94 86 THR A CA 1
ATOM 704 C C . THR A 1 86 ? 8.149 8.707 12.364 1.00 74.94 86 THR A C 1
ATOM 706 O O . THR A 1 86 ? 8.753 8.016 13.178 1.00 74.94 86 THR A O 1
ATOM 709 N N . GLY A 1 87 ? 7.188 8.194 11.585 1.00 74.50 87 GLY A N 1
ATOM 710 C CA . GLY A 1 87 ? 6.689 6.820 11.733 1.00 74.50 87 GLY A CA 1
ATOM 711 C C . GLY A 1 87 ? 5.842 6.614 12.996 1.00 74.50 87 GLY A C 1
ATOM 712 O O . GLY A 1 87 ? 5.736 5.501 13.491 1.00 74.50 87 GLY A O 1
ATOM 713 N N . LEU A 1 88 ? 5.270 7.687 13.558 1.00 82.69 88 LEU A N 1
ATOM 714 C CA . LEU A 1 88 ? 4.447 7.616 14.773 1.00 82.69 88 LEU A CA 1
ATOM 715 C C . LEU A 1 88 ? 2.938 7.619 14.505 1.00 82.69 88 LEU A C 1
ATOM 717 O O . LEU A 1 88 ? 2.179 7.191 15.367 1.00 82.69 88 LEU A O 1
ATOM 721 N N . GLY A 1 89 ? 2.490 8.082 13.334 1.00 83.69 89 GLY A N 1
ATOM 722 C CA . GLY A 1 89 ? 1.063 8.286 13.055 1.00 83.69 89 GLY A CA 1
ATOM 723 C C . GLY A 1 89 ? 0.222 7.022 13.251 1.00 83.69 89 GLY A C 1
ATOM 724 O O . GLY A 1 89 ? -0.705 7.017 14.054 1.00 83.69 89 GLY A O 1
ATOM 725 N N . LEU A 1 90 ? 0.590 5.926 12.583 1.00 86.38 90 LEU A N 1
ATOM 726 C CA . LEU A 1 90 ? -0.140 4.658 12.683 1.00 86.38 90 LEU A CA 1
ATOM 727 C C . LEU A 1 90 ? -0.016 4.000 14.061 1.00 86.38 90 LEU A C 1
ATOM 729 O O . LEU A 1 90 ? -0.987 3.421 14.541 1.00 86.38 90 LEU A O 1
ATOM 733 N N . ALA A 1 91 ? 1.122 4.155 14.740 1.00 85.31 91 ALA A N 1
ATOM 734 C CA . ALA A 1 91 ? 1.283 3.676 16.110 1.00 85.31 91 ALA A CA 1
ATOM 735 C C . ALA A 1 91 ? 0.345 4.403 17.093 1.00 85.31 91 ALA A C 1
ATOM 737 O O . ALA A 1 91 ? -0.230 3.781 17.986 1.00 85.31 91 ALA A O 1
ATOM 738 N N . ILE A 1 92 ? 0.134 5.711 16.903 1.00 87.12 92 ILE A N 1
ATOM 739 C CA . ILE A 1 92 ? -0.838 6.490 17.681 1.00 87.12 92 ILE A CA 1
ATOM 740 C C . ILE A 1 92 ? -2.266 6.043 17.348 1.00 87.12 92 ILE A C 1
ATOM 742 O O . ILE A 1 92 ? -3.056 5.811 18.263 1.00 87.12 92 ILE A O 1
ATOM 746 N N . CYS A 1 93 ? -2.595 5.876 16.061 1.00 87.94 93 CYS A N 1
ATOM 747 C CA . CYS A 1 93 ? -3.903 5.371 15.639 1.00 87.94 93 CYS A CA 1
ATOM 748 C C . CYS A 1 93 ? -4.214 4.019 16.280 1.00 87.94 93 CYS A C 1
ATOM 750 O O . CYS A 1 93 ? -5.291 3.858 16.842 1.00 87.94 93 CYS A O 1
ATOM 752 N N . ARG A 1 94 ? -3.261 3.081 16.265 1.00 87.88 94 ARG A N 1
ATOM 753 C CA . ARG A 1 94 ? -3.395 1.784 16.929 1.00 87.88 94 ARG A CA 1
ATOM 754 C C . ARG A 1 94 ? -3.766 1.942 18.401 1.00 87.88 94 ARG A C 1
ATOM 756 O O . ARG A 1 94 ? -4.738 1.339 18.834 1.00 87.88 94 ARG A O 1
ATOM 763 N N . HIS A 1 95 ? -3.042 2.777 19.146 1.00 88.44 95 HIS A N 1
ATOM 764 C CA . HIS A 1 95 ? -3.314 2.965 20.571 1.00 88.44 95 HIS A CA 1
ATOM 765 C C . HIS A 1 95 ? -4.723 3.518 20.825 1.00 88.44 95 HIS A C 1
ATOM 767 O O . HIS A 1 95 ? -5.443 3.022 21.688 1.00 88.44 95 HIS A O 1
ATOM 773 N N . ILE A 1 96 ? -5.146 4.510 20.036 1.00 86.50 96 ILE A N 1
ATOM 774 C CA . ILE A 1 96 ? -6.500 5.068 20.122 1.00 86.50 96 ILE A CA 1
ATOM 775 C C . ILE A 1 96 ? -7.540 3.981 19.823 1.00 86.50 96 ILE A C 1
ATOM 777 O O . ILE A 1 96 ? -8.497 3.835 20.575 1.00 86.50 96 ILE A O 1
ATOM 781 N N . LEU A 1 97 ? -7.354 3.204 18.758 1.00 87.12 97 LEU A N 1
ATOM 782 C CA . LEU A 1 97 ? -8.297 2.167 18.335 1.00 87.12 97 LEU A CA 1
ATOM 783 C C . LEU A 1 97 ? -8.391 1.021 19.352 1.00 87.12 97 LEU A C 1
ATOM 785 O O . LEU A 1 97 ? -9.494 0.573 19.657 1.00 87.12 97 LEU A O 1
ATOM 789 N N . GLU A 1 98 ? -7.265 0.606 19.935 1.00 88.94 98 GLU A N 1
ATOM 790 C CA . GLU A 1 98 ? -7.216 -0.385 21.016 1.00 88.94 98 GLU A CA 1
ATOM 791 C C . GLU A 1 98 ? -7.967 0.098 22.263 1.00 88.94 98 GLU A C 1
ATOM 793 O O . GLU A 1 98 ?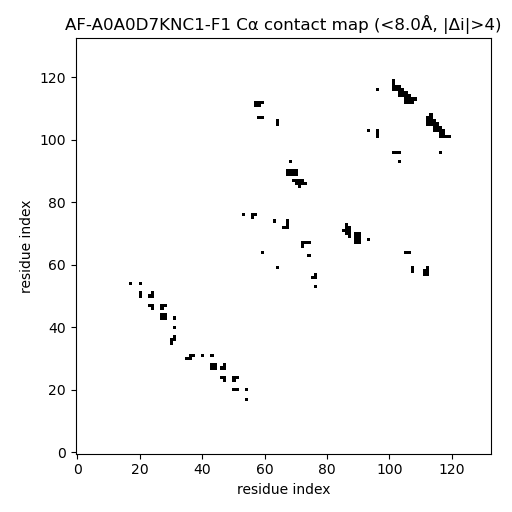 -8.774 -0.649 22.814 1.00 88.94 98 GLU A O 1
ATOM 798 N N . LEU A 1 99 ? -7.772 1.359 22.671 1.00 89.19 99 LEU A N 1
ATOM 799 C CA . LEU A 1 99 ? -8.492 1.950 23.806 1.00 89.19 99 LEU A CA 1
ATOM 800 C C . LEU A 1 99 ? -10.012 1.992 23.593 1.00 89.19 99 LEU A C 1
ATOM 802 O O . LEU A 1 99 ? -10.766 1.891 24.556 1.00 89.19 99 LEU A O 1
ATOM 806 N N . HIS A 1 100 ? -10.463 2.132 22.345 1.00 86.56 100 HIS A N 1
ATOM 807 C CA . HIS A 1 100 ? -11.885 2.165 21.996 1.00 86.56 100 HIS A CA 1
ATOM 808 C C . HIS A 1 100 ? -12.470 0.773 21.704 1.00 86.56 100 HIS A C 1
ATOM 810 O O . HIS A 1 100 ? -13.649 0.671 21.367 1.00 86.56 100 HIS A O 1
ATOM 816 N N . GLY A 1 101 ? -11.672 -0.300 21.811 1.00 87.69 101 GLY A N 1
ATOM 817 C CA . GLY A 1 101 ? -12.103 -1.655 21.453 1.00 87.69 101 GLY A CA 1
ATOM 818 C C . GLY A 1 101 ? -12.493 -1.795 19.976 1.00 87.69 101 GLY A C 1
ATOM 819 O O . GLY A 1 101 ? -13.268 -2.681 19.615 1.00 87.69 101 GLY A O 1
ATOM 820 N N . SER A 1 102 ? -11.994 -0.902 19.121 1.00 87.56 102 SER A N 1
ATOM 821 C CA . SER A 1 102 ? -12.280 -0.886 17.692 1.00 87.56 102 SER A CA 1
ATOM 822 C C . SER A 1 102 ? -11.564 -2.034 16.990 1.00 87.56 102 SER A C 1
ATOM 824 O O . SER A 1 102 ? -10.396 -2.319 17.248 1.00 87.56 102 SER A O 1
ATOM 826 N N . THR A 1 103 ? -12.242 -2.662 16.032 1.00 88.12 103 THR A N 1
ATOM 827 C CA . THR A 1 103 ? -11.566 -3.535 15.066 1.00 88.12 103 THR A CA 1
ATOM 828 C C . THR A 1 103 ? -10.846 -2.650 14.064 1.00 88.12 103 THR A C 1
ATOM 830 O O . THR A 1 103 ? -11.423 -1.668 13.607 1.00 88.12 103 THR A O 1
ATOM 833 N N . TYR A 1 104 ? -9.607 -2.977 13.715 1.00 87.38 104 TYR A N 1
ATOM 834 C CA . TYR A 1 104 ? -8.824 -2.244 12.727 1.00 87.38 104 TYR A CA 1
ATOM 835 C C . TYR A 1 104 ? -7.942 -3.195 11.930 1.00 87.38 104 TYR A C 1
ATOM 837 O O . TYR A 1 104 ? -7.695 -4.325 12.354 1.00 87.38 104 TYR A O 1
ATOM 845 N N . GLY A 1 105 ? -7.469 -2.747 10.773 1.00 86.75 105 GLY A N 1
ATOM 846 C CA . GLY A 1 105 ? -6.601 -3.569 9.954 1.00 86.75 105 GLY A CA 1
ATOM 847 C C . GLY A 1 105 ? -6.097 -2.882 8.701 1.00 86.75 105 GLY A C 1
ATOM 848 O O . GLY A 1 105 ? -6.383 -1.716 8.419 1.00 86.75 105 GLY A O 1
ATOM 849 N N . VAL A 1 106 ? -5.296 -3.651 7.978 1.00 85.69 106 VAL A N 1
ATOM 850 C CA . VAL A 1 106 ? -4.688 -3.281 6.711 1.00 85.69 106 VAL A CA 1
ATOM 851 C C . VAL A 1 106 ? -4.799 -4.467 5.763 1.00 85.69 106 VAL A C 1
ATOM 853 O O . VAL A 1 106 ? -4.625 -5.615 6.176 1.00 85.69 106 VAL A O 1
ATOM 856 N N . GLU A 1 107 ? -5.123 -4.202 4.506 1.00 81.94 107 GLU A N 1
ATOM 857 C CA . GLU A 1 107 ? -5.267 -5.230 3.482 1.00 81.94 107 GLU A CA 1
ATOM 858 C C . GLU A 1 107 ? -4.810 -4.721 2.116 1.00 81.94 107 GLU A C 1
ATOM 860 O O . GLU A 1 107 ? -4.961 -3.542 1.788 1.00 81.94 107 GLU A O 1
ATOM 865 N N . ASN A 1 108 ? -4.279 -5.626 1.296 1.00 77.81 108 ASN A N 1
ATOM 866 C CA . ASN A 1 108 ? -4.017 -5.317 -0.102 1.00 77.81 108 ASN A CA 1
ATOM 867 C C . ASN A 1 108 ? -5.326 -5.362 -0.886 1.00 77.81 108 ASN A C 1
ATOM 869 O O . ASN A 1 108 ? -6.122 -6.293 -0.770 1.00 77.81 108 ASN A O 1
ATOM 873 N N . THR A 1 109 ? -5.504 -4.366 -1.734 1.00 77.31 109 THR A N 1
ATOM 874 C CA . THR A 1 109 ? -6.568 -4.279 -2.728 1.00 77.31 109 THR A CA 1
ATOM 875 C C . THR A 1 109 ? -5.970 -4.491 -4.118 1.00 77.31 109 THR A C 1
ATOM 877 O O . THR A 1 109 ? -4.756 -4.628 -4.267 1.00 77.31 109 THR A O 1
ATOM 880 N N . LYS A 1 110 ? -6.810 -4.513 -5.158 1.00 62.50 110 LYS A N 1
ATOM 881 C CA . LYS A 1 110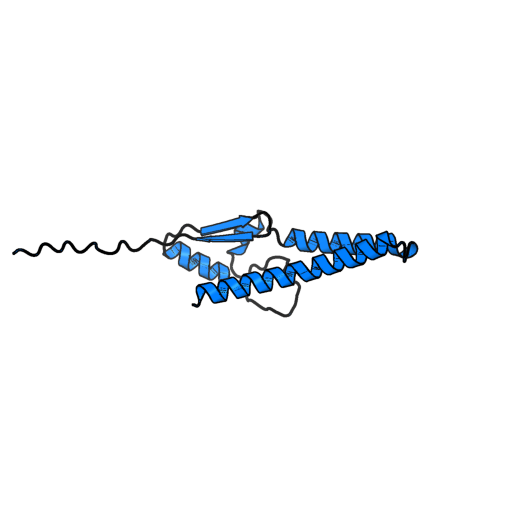 ? -6.335 -4.645 -6.547 1.00 62.50 110 LYS A CA 1
ATOM 882 C C . LYS A 1 110 ? -5.401 -3.505 -6.974 1.00 62.50 110 LYS A C 1
ATOM 884 O O . LYS A 1 110 ? -4.561 -3.730 -7.834 1.00 62.50 110 LYS A O 1
ATOM 889 N N . ASP A 1 111 ? -5.535 -2.336 -6.346 1.00 64.56 111 ASP A N 1
ATOM 890 C CA . ASP A 1 111 ? -4.897 -1.088 -6.776 1.00 64.56 111 ASP A CA 1
ATOM 891 C C . ASP A 1 111 ? -4.038 -0.433 -5.670 1.00 64.56 111 ASP A C 1
ATOM 893 O O . ASP A 1 111 ? -3.719 0.751 -5.754 1.00 64.56 111 ASP A O 1
ATOM 897 N N . GLY A 1 112 ? -3.675 -1.169 -4.608 1.00 68.00 112 GLY A N 1
ATOM 898 C CA . GLY A 1 112 ? -2.856 -0.643 -3.506 1.00 68.00 112 GLY A CA 1
ATOM 899 C C . GLY A 1 112 ? -3.218 -1.240 -2.150 1.00 68.00 112 GLY A C 1
ATOM 900 O O . GLY A 1 112 ? -3.580 -2.411 -2.061 1.00 68.00 112 GLY A O 1
ATOM 901 N N . VAL A 1 113 ? -3.175 -0.433 -1.089 1.00 74.44 113 VAL A N 1
ATOM 902 C CA . VAL A 1 113 ? -3.439 -0.872 0.292 1.00 74.44 113 VAL A CA 1
ATOM 903 C C . VAL A 1 113 ? -4.598 -0.085 0.907 1.00 74.44 113 VAL A C 1
ATOM 905 O O . VAL A 1 113 ? -4.632 1.142 0.840 1.00 74.44 113 VAL A O 1
ATOM 908 N N . SER A 1 114 ? -5.533 -0.792 1.540 1.00 79.38 114 SER A N 1
ATOM 909 C CA . SER A 1 114 ? -6.629 -0.235 2.332 1.00 79.38 114 SER A CA 1
ATOM 910 C C . SER A 1 114 ? -6.326 -0.342 3.828 1.00 79.38 114 SER A C 1
ATOM 912 O O . SER A 1 114 ? -5.943 -1.407 4.311 1.00 79.38 114 SER A O 1
ATOM 914 N N . PHE A 1 115 ? -6.527 0.753 4.565 1.00 86.19 115 PHE A N 1
ATOM 915 C CA . PHE A 1 115 ? -6.535 0.782 6.030 1.00 86.19 115 PHE A CA 1
ATOM 916 C C . PHE A 1 115 ? -7.970 1.001 6.505 1.00 86.19 115 PHE A C 1
ATOM 918 O O . PHE A 1 115 ? -8.651 1.904 6.014 1.00 86.19 115 PHE A O 1
ATOM 925 N N . TYR A 1 116 ? -8.426 0.214 7.476 1.00 84.94 116 TYR A N 1
ATOM 926 C CA . TYR A 1 116 ? -9.804 0.272 7.963 1.00 84.94 116 TYR A CA 1
ATOM 927 C C . TYR A 1 116 ? -9.887 0.199 9.485 1.00 84.94 116 TYR A C 1
ATOM 929 O O . TYR A 1 116 ? -8.993 -0.321 10.153 1.00 84.94 116 TYR A O 1
ATOM 937 N N . PHE A 1 117 ? -10.994 0.707 10.028 1.00 89.56 117 PHE A N 1
ATOM 938 C CA . PHE A 1 117 ? -11.369 0.538 11.426 1.00 89.56 117 PHE A CA 1
ATOM 939 C C . PHE A 1 117 ? -12.886 0.637 11.627 1.00 89.56 117 PHE A C 1
ATOM 941 O O . PHE A 1 117 ? -13.603 1.162 10.774 1.00 89.56 117 PHE A O 1
ATOM 948 N N . THR A 1 118 ? -13.376 0.141 12.761 1.00 86.25 118 THR A N 1
ATOM 949 C CA . THR A 1 118 ? -14.780 0.233 13.175 1.00 86.25 118 THR A CA 1
ATOM 950 C C . THR A 1 118 ? -14.962 1.278 14.271 1.00 86.25 118 THR A C 1
ATOM 952 O O . THR A 1 118 ? -14.083 1.499 15.101 1.00 86.25 118 THR A O 1
ATOM 955 N N . VAL A 1 119 ? -16.126 1.926 14.295 1.00 84.50 119 VAL A N 1
ATOM 956 C CA . VAL A 1 119 ? -16.527 2.856 15.360 1.00 84.50 119 VAL A CA 1
ATOM 957 C C . VAL A 1 119 ? -17.916 2.456 15.829 1.00 84.50 119 VAL A C 1
ATOM 959 O O . VAL A 1 119 ? -18.782 2.158 15.003 1.00 84.50 119 VAL A O 1
ATOM 962 N N . ALA A 1 120 ? -18.137 2.445 17.144 1.00 79.19 120 ALA A N 1
ATOM 963 C CA . ALA A 1 120 ? -19.460 2.212 17.701 1.00 79.19 120 ALA A CA 1
ATOM 964 C C . ALA A 1 120 ? -20.419 3.309 17.218 1.00 79.19 120 ALA A C 1
ATOM 966 O O . ALA A 1 120 ? -20.180 4.504 17.410 1.00 79.19 120 ALA A O 1
ATOM 967 N N . ARG A 1 121 ? -21.512 2.907 16.567 1.00 79.06 121 ARG A N 1
ATOM 968 C CA . ARG A 1 121 ? -22.565 3.843 16.180 1.00 79.06 121 ARG A CA 1
ATOM 969 C C . ARG A 1 121 ? -23.283 4.277 17.452 1.00 79.06 121 ARG A C 1
ATOM 971 O O . ARG A 1 121 ? -23.828 3.429 18.152 1.00 79.06 121 ARG A O 1
ATOM 978 N N . SER A 1 122 ? -23.298 5.579 17.734 1.00 70.50 122 SER A N 1
ATOM 979 C CA . SER A 1 122 ? -24.179 6.106 18.774 1.00 70.50 122 SER A CA 1
ATOM 980 C C . SER A 1 122 ? -25.618 5.779 18.381 1.00 70.50 122 SER A C 1
ATOM 982 O O . SER A 1 122 ? -26.083 6.167 17.303 1.00 70.50 122 SER A O 1
ATOM 984 N N . ILE A 1 123 ? -26.283 4.990 19.220 1.00 64.25 123 ILE A N 1
ATOM 985 C CA . ILE A 1 123 ? -27.716 4.748 19.131 1.00 64.25 123 ILE A CA 1
ATOM 986 C C . ILE A 1 123 ? -28.341 6.062 19.595 1.00 64.25 123 ILE A C 1
ATOM 988 O O . ILE A 1 123 ? -28.301 6.377 20.780 1.00 64.25 123 ILE A O 1
ATOM 992 N N . GLY A 1 124 ? -28.814 6.882 18.658 1.00 58.31 124 GLY A N 1
ATOM 993 C CA . GLY A 1 124 ? -29.612 8.047 19.023 1.00 58.31 124 GLY A CA 1
ATOM 994 C C . GLY A 1 124 ? -30.846 7.555 19.767 1.00 58.31 124 GLY A C 1
ATOM 995 O O . GLY A 1 124 ? -31.543 6.674 19.260 1.00 58.31 124 GLY A O 1
ATOM 996 N N . GLU A 1 125 ? -31.074 8.077 20.969 1.00 55.53 125 GLU A N 1
ATOM 997 C CA . GLU A 1 125 ? -32.304 7.858 21.721 1.00 55.53 125 GLU A CA 1
ATOM 998 C C . GLU A 1 125 ? -33.493 8.182 20.807 1.00 55.53 125 GLU A C 1
ATOM 1000 O O . GLU A 1 125 ? -33.670 9.317 20.359 1.00 55.53 125 GLU A O 1
ATOM 1005 N N . VAL A 1 126 ? -34.284 7.161 20.474 1.00 61.03 126 VAL A N 1
ATOM 1006 C CA . VAL A 1 126 ? -35.621 7.361 19.922 1.00 61.03 126 VAL A CA 1
ATOM 1007 C C . VAL A 1 126 ? -36.440 7.900 21.085 1.00 61.03 126 VAL A C 1
ATOM 1009 O O . VAL A 1 126 ? -36.795 7.147 21.988 1.00 61.03 126 VAL A O 1
ATOM 1012 N N . GLY A 1 127 ? -36.657 9.214 21.098 1.00 54.22 127 GLY A N 1
ATOM 1013 C CA . GLY A 1 127 ? -37.590 9.849 22.018 1.00 54.22 127 GLY A CA 1
ATOM 1014 C C . GLY A 1 127 ? -38.978 9.254 21.809 1.00 54.22 127 GLY A C 1
ATOM 1015 O O . GLY A 1 127 ? -39.594 9.457 20.763 1.00 54.22 127 GLY A O 1
ATOM 1016 N N . ASP A 1 128 ? -39.433 8.484 22.793 1.00 55.72 128 ASP A N 1
ATOM 1017 C CA . ASP A 1 128 ? -40.831 8.109 22.958 1.00 55.72 128 ASP A CA 1
ATOM 1018 C C . ASP A 1 128 ? -41.606 9.374 23.346 1.00 55.72 128 ASP A C 1
ATOM 1020 O O . ASP A 1 128 ? -41.701 9.724 24.520 1.00 55.72 128 ASP A O 1
ATOM 1024 N N . ASN A 1 129 ? -42.113 10.108 22.354 1.00 53.41 129 ASN A N 1
ATOM 1025 C CA . ASN A 1 129 ? -43.084 11.170 22.596 1.00 53.41 129 ASN A CA 1
ATOM 1026 C C . ASN A 1 129 ? -44.471 10.532 22.710 1.00 53.41 129 ASN A C 1
ATOM 1028 O O . ASN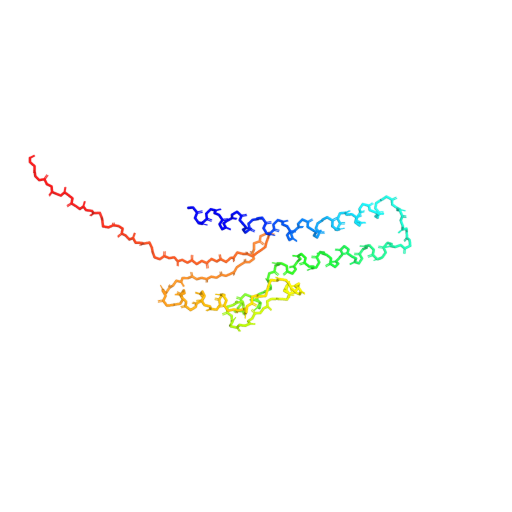 A 1 129 ? -45.273 10.561 21.776 1.00 53.41 129 ASN A O 1
ATOM 1032 N N . ASN A 1 130 ? -44.735 9.957 23.882 1.00 60.22 130 ASN A N 1
ATOM 1033 C CA . ASN A 1 130 ? -46.081 9.910 24.428 1.00 60.22 130 ASN A CA 1
ATOM 1034 C C . ASN A 1 130 ? -46.451 11.328 24.869 1.00 60.22 130 ASN A C 1
ATOM 1036 O O . ASN A 1 130 ? -46.053 11.758 25.949 1.00 60.22 130 ASN A O 1
ATOM 1040 N N . GLU A 1 131 ? -47.237 12.037 24.063 1.00 54.06 131 GLU A N 1
ATOM 1041 C CA . GLU A 1 131 ? -48.044 13.147 24.561 1.00 54.06 131 GLU A CA 1
ATOM 1042 C C . GLU A 1 131 ? -49.493 12.947 24.126 1.00 54.06 131 GLU A C 1
ATOM 1044 O O . GLU A 1 131 ? -49.827 12.834 22.947 1.00 54.06 131 GLU A O 1
ATOM 1049 N N . HIS A 1 132 ? -50.314 12.814 25.161 1.00 48.12 132 HIS A N 1
ATOM 1050 C CA . HIS A 1 132 ? -51.759 12.840 25.158 1.00 48.12 132 HIS A CA 1
ATOM 1051 C C . HIS A 1 132 ? -52.300 14.116 24.510 1.00 48.12 132 HIS A C 1
ATOM 1053 O O . HIS A 1 132 ? -51.872 15.204 24.882 1.00 48.12 132 HIS A O 1
ATOM 1059 N N . GLU A 1 133 ? -53.326 13.967 23.674 1.00 46.53 133 GLU A N 1
ATOM 1060 C CA . GLU A 1 133 ? -54.598 14.697 23.810 1.00 46.53 133 GLU A CA 1
ATOM 1061 C C . GLU A 1 133 ? -55.724 13.971 23.063 1.00 46.53 133 GLU A C 1
ATOM 1063 O O . GLU A 1 133 ? -55.535 13.611 21.878 1.00 46.53 133 GLU A O 1
#

Solvent-accessible surface area (backbone atoms only — not comparable to full-atom values): 8112 Å² total; per-residue (Å²): 110,70,68,64,49,54,52,49,52,52,53,50,51,54,49,55,68,48,50,52,47,52,49,52,38,48,56,40,51,49,45,59,71,69,60,75,46,78,94,44,44,70,59,38,52,50,52,36,50,55,41,49,51,56,56,53,58,54,42,70,52,80,72,47,61,66,43,57,47,34,72,59,40,73,69,87,80,69,77,63,94,81,73,90,72,77,29,44,67,48,27,51,50,47,54,54,33,58,75,69,70,33,57,70,53,67,46,74,54,101,88,29,69,48,77,52,72,53,76,87,77,80,78,73,80,80,78,81,80,86,72,90,132

Foldseek 3Di:
DVVVVVVVVVVVVLCVVVVVLVVLLVVLVVCVVVVVCPPCNVVSVVSNVVSVVLQVLLADDPVVFVCLLPFQDDRPNPPDDDDDDSSCPSVVVVVVCVVQVKDWGKDADPRGIDTDIDDDDPPPPPDPPPDDD

Radius of gyration: 22.78 Å; Cα contacts (8 Å, |Δi|>4): 88; chains: 1; bounding box: 77×29×58 Å

Mean predicted aligned error: 13.9 Å

Nearest PDB structures (foldseek):
  5lfk-assembly1_B-2  TM=8.719E-01  e=9.631E-03  Escherichia coli
  4biw-assembly1_A  TM=8.714E-01  e=8.141E-02  Escherichia coli K-12
  4biz-assembly2_C  TM=7.825E-01  e=4.627E-02  Escherichia coli K-12
  4u7d-assembly1_A  TM=3.014E-01  e=8.477E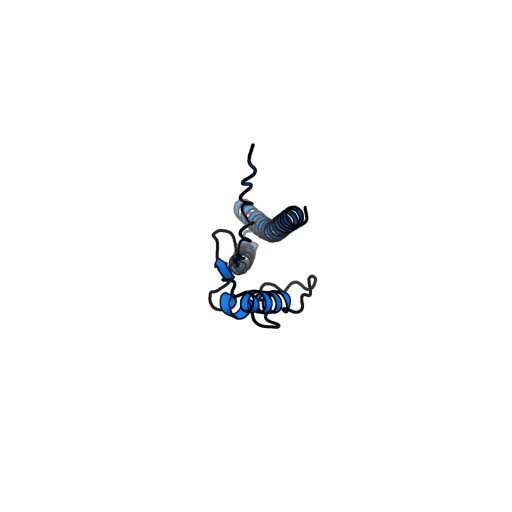+00  Homo sapiens